Protein AF-A0A4V2XM92-F1 (afdb_monomer_lite)

Secondary structure (DSSP, 8-state):
----S-HHHHTTSS--GGGHHHHHHHHHHHHHHHHHHHHHHHHHHHHTSS-TT--HHHHHHHHHHHHHHHHHHHHTT--HHHHHHHHHHHHHT-S--

Sequence (97 aa):
ARPHGCMGVQGALAVSDSGREVRDVLAAWRNNGCSRVRERFQRALADGDLPSEANPGLLARYVTTLAFGIAVQAASGVGQDELQEMADAALRNWPLP

Radius of gyration: 15.61 Å; chains: 1; bounding box: 38×19×44 Å

Foldseek 3Di:
DPAAFDCLLPVPPDDDPVCVVVNVVSVVVLVVQLVVQLVVVVVCCVVVVDPVPDDSSVQSCVVSVLNSVLRVVRNVPDDPVVSVVSVVVCVVQPPHD

Structure (mmCIF, N/CA/C/O backbone):
data_AF-A0A4V2XM92-F1
#
_entry.id   AF-A0A4V2XM92-F1
#
loop_
_atom_site.group_PDB
_atom_site.id
_atom_site.type_symbol
_atom_site.label_atom_id
_atom_site.label_alt_id
_atom_site.label_comp_id
_atom_site.label_asym_id
_atom_site.label_entity_id
_atom_site.label_seq_id
_atom_site.pdbx_PDB_ins_code
_atom_site.Cartn_x
_atom_site.Cartn_y
_atom_site.Cartn_z
_atom_site.occupancy
_atom_site.B_iso_or_equiv
_atom_site.auth_seq_id
_atom_site.auth_comp_id
_atom_site.auth_asym_id
_atom_site.auth_atom_id
_atom_site.pdbx_PDB_model_num
ATOM 1 N N . ALA A 1 1 ? 22.427 -8.878 -9.546 1.00 62.09 1 ALA A N 1
ATOM 2 C CA . ALA A 1 1 ? 21.813 -7.606 -9.111 1.00 62.09 1 ALA A CA 1
ATOM 3 C C . ALA A 1 1 ? 20.838 -7.888 -7.971 1.00 62.09 1 ALA A C 1
ATOM 5 O O . ALA A 1 1 ? 20.169 -8.913 -8.027 1.00 62.09 1 ALA A O 1
ATOM 6 N N . ARG A 1 2 ? 20.771 -7.030 -6.946 1.00 79.06 2 ARG A N 1
ATOM 7 C CA . ARG A 1 2 ? 19.723 -7.052 -5.910 1.00 79.06 2 ARG A CA 1
ATOM 8 C C . ARG A 1 2 ? 18.876 -5.787 -6.100 1.00 79.06 2 ARG A C 1
ATOM 10 O O . ARG A 1 2 ? 19.257 -4.755 -5.560 1.00 79.06 2 ARG A O 1
ATOM 17 N N . PRO A 1 3 ? 17.846 -5.812 -6.967 1.00 85.69 3 PRO A N 1
ATOM 18 C CA . PRO A 1 3 ? 17.078 -4.609 -7.265 1.00 85.69 3 PRO A CA 1
ATOM 19 C C . PRO A 1 3 ? 16.292 -4.163 -6.028 1.00 85.69 3 PRO A C 1
ATOM 21 O O . PRO A 1 3 ? 15.638 -4.982 -5.383 1.00 85.69 3 PRO A O 1
ATOM 24 N N . HIS A 1 4 ? 16.368 -2.873 -5.710 1.00 91.75 4 HIS A N 1
ATOM 25 C CA . HIS A 1 4 ? 15.526 -2.249 -4.694 1.00 91.75 4 HIS A CA 1
ATOM 26 C C . HIS A 1 4 ? 14.139 -1.931 -5.269 1.00 91.75 4 HIS A C 1
ATOM 28 O O . HIS A 1 4 ? 13.993 -1.714 -6.472 1.00 91.75 4 HIS A O 1
ATOM 34 N N . GLY A 1 5 ? 13.125 -1.899 -4.402 1.00 92.56 5 GLY A N 1
ATOM 35 C CA . GLY A 1 5 ? 11.735 -1.634 -4.773 1.00 92.56 5 GLY A CA 1
ATOM 36 C C . GLY A 1 5 ? 10.888 -2.893 -4.961 1.00 92.56 5 GLY A C 1
ATOM 37 O O . GLY A 1 5 ? 11.166 -3.947 -4.390 1.00 92.56 5 GLY A O 1
ATOM 38 N N . CYS A 1 6 ? 9.803 -2.776 -5.727 1.00 95.69 6 CYS A N 1
ATOM 39 C CA . CYS A 1 6 ? 8.831 -3.852 -5.921 1.00 95.69 6 CYS A CA 1
ATOM 40 C C . CYS A 1 6 ? 8.403 -3.935 -7.385 1.00 95.69 6 CYS A C 1
ATOM 42 O O . CYS A 1 6 ? 7.788 -3.009 -7.917 1.00 95.69 6 CYS A O 1
ATOM 44 N N . MET A 1 7 ? 8.643 -5.089 -8.014 1.00 95.00 7 MET A N 1
ATOM 45 C CA . MET A 1 7 ? 8.266 -5.339 -9.408 1.00 95.00 7 MET A CA 1
ATOM 46 C C . MET A 1 7 ? 6.763 -5.125 -9.660 1.00 95.00 7 MET A C 1
ATOM 48 O O . MET A 1 7 ? 6.401 -4.499 -10.651 1.00 95.00 7 MET A O 1
ATOM 52 N N . GLY A 1 8 ? 5.891 -5.536 -8.733 1.00 94.56 8 GLY A N 1
ATOM 53 C CA . GLY A 1 8 ? 4.443 -5.324 -8.856 1.00 94.56 8 GLY A CA 1
ATOM 54 C C . GLY A 1 8 ? 4.008 -3.854 -8.762 1.00 94.56 8 GLY A C 1
ATOM 55 O O . GLY A 1 8 ? 2.978 -3.462 -9.320 1.00 94.56 8 GLY A O 1
ATOM 56 N N . VAL A 1 9 ? 4.807 -3.016 -8.095 1.00 94.06 9 VAL A N 1
ATOM 57 C CA . VAL A 1 9 ? 4.566 -1.571 -8.001 1.00 94.06 9 VAL A CA 1
ATOM 58 C C . VAL A 1 9 ? 5.128 -0.849 -9.220 1.00 94.06 9 VAL A C 1
ATOM 60 O O . VAL A 1 9 ? 4.443 0.003 -9.768 1.00 94.06 9 VAL A O 1
ATOM 63 N N . GLN A 1 10 ? 6.335 -1.202 -9.666 1.00 92.44 10 GLN A N 1
ATOM 64 C CA . GLN A 1 10 ? 7.123 -0.380 -10.593 1.00 92.44 10 GLN A CA 1
ATOM 65 C C . GLN A 1 10 ? 7.148 -0.888 -12.034 1.00 92.44 10 GLN A C 1
ATOM 67 O O . GLN A 1 10 ? 7.296 -0.087 -12.952 1.00 92.44 10 GLN A O 1
ATOM 72 N N . GLY A 1 11 ? 6.990 -2.196 -12.253 1.00 91.25 11 GLY A N 1
ATOM 73 C CA . GLY A 1 11 ? 7.352 -2.854 -13.513 1.00 91.25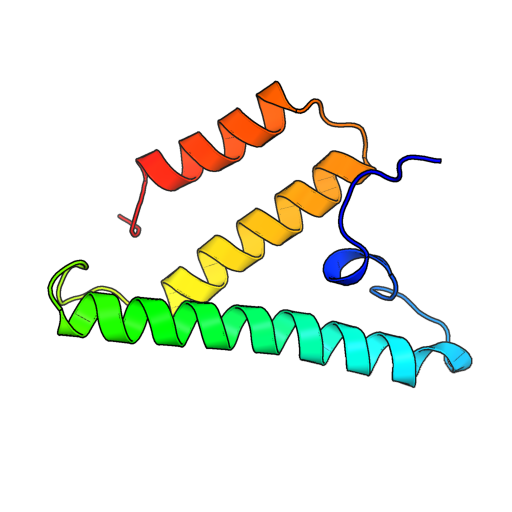 11 GLY A CA 1
ATOM 74 C C . GLY A 1 11 ? 6.580 -2.402 -14.757 1.00 91.25 11 GLY A C 1
ATOM 75 O O . GLY A 1 11 ? 7.052 -2.630 -15.864 1.00 91.25 11 GLY A O 1
ATOM 76 N N . ALA A 1 12 ? 5.415 -1.766 -14.599 1.00 93.44 12 ALA A N 1
ATOM 77 C CA . ALA A 1 12 ? 4.603 -1.277 -15.716 1.00 93.44 12 ALA A CA 1
ATOM 78 C C . ALA A 1 12 ? 3.655 -0.143 -15.289 1.00 93.44 12 ALA A C 1
ATOM 80 O O . ALA A 1 12 ? 2.448 -0.219 -15.509 1.00 93.44 12 ALA A O 1
ATOM 81 N N . LEU A 1 13 ? 4.174 0.895 -14.621 1.00 90.75 13 LEU A N 1
ATOM 82 C CA . LEU A 1 13 ? 3.378 2.099 -14.314 1.00 90.75 13 LEU A CA 1
ATOM 83 C C . LEU A 1 13 ? 3.123 2.948 -15.564 1.00 90.75 13 LEU A C 1
ATOM 85 O O . LEU A 1 13 ? 1.999 3.391 -15.789 1.00 90.75 13 LEU A O 1
ATOM 89 N N . ALA A 1 14 ? 4.156 3.129 -16.385 1.00 93.56 14 ALA A N 1
ATOM 90 C CA . ALA A 1 14 ? 4.093 3.802 -17.673 1.00 93.56 14 ALA A CA 1
ATOM 91 C C . ALA A 1 14 ? 4.637 2.853 -18.743 1.00 93.56 14 ALA A C 1
ATOM 93 O O . ALA A 1 14 ? 5.731 2.310 -18.603 1.00 93.56 14 ALA A O 1
ATOM 94 N N . VAL A 1 15 ? 3.850 2.626 -19.791 1.00 94.44 15 VAL A N 1
ATOM 95 C CA . VAL A 1 15 ? 4.173 1.705 -20.885 1.00 94.44 15 VAL A CA 1
ATOM 96 C C . VAL A 1 15 ? 3.743 2.313 -22.212 1.00 94.44 15 VAL A C 1
ATOM 98 O O . VAL A 1 15 ? 2.792 3.094 -22.260 1.00 94.44 15 VAL A O 1
ATOM 101 N N . SER A 1 16 ? 4.418 1.922 -23.289 1.00 95.75 16 SER A N 1
ATOM 102 C CA . SER A 1 16 ? 3.925 2.127 -24.649 1.00 95.75 16 SER A CA 1
ATOM 103 C C . SER A 1 16 ? 2.716 1.226 -24.934 1.00 95.75 16 SER A C 1
ATOM 105 O O . SER A 1 16 ? 2.354 0.347 -24.147 1.00 95.75 16 SER A O 1
ATOM 107 N N . ASP A 1 17 ? 2.122 1.399 -26.110 1.00 94.75 17 ASP A N 1
ATOM 108 C CA . ASP A 1 17 ? 0.988 0.603 -26.581 1.00 94.75 17 ASP A CA 1
ATOM 109 C C . ASP A 1 17 ? 1.222 -0.912 -26.545 1.00 94.75 17 ASP A C 1
ATOM 111 O O . ASP A 1 17 ? 0.310 -1.671 -26.214 1.00 94.75 17 ASP A O 1
ATOM 115 N N . SER A 1 18 ? 2.450 -1.356 -26.815 1.00 95.81 18 SER A N 1
ATOM 116 C CA . SER A 1 18 ? 2.834 -2.769 -26.763 1.00 95.81 18 SER A CA 1
ATOM 117 C C . SER A 1 18 ? 2.888 -3.341 -25.341 1.00 95.81 18 SER A C 1
ATOM 119 O O . SER A 1 18 ? 2.916 -4.554 -25.182 1.00 95.81 18 SER A O 1
ATOM 121 N N . GLY A 1 19 ? 2.917 -2.500 -24.302 1.00 96.31 19 GLY A N 1
ATOM 122 C CA . GLY A 1 19 ? 3.001 -2.926 -22.901 1.00 96.31 19 GLY A CA 1
ATOM 123 C C . GLY A 1 19 ? 1.681 -2.863 -22.130 1.00 96.31 19 GLY A C 1
ATOM 124 O O . GLY A 1 19 ? 1.679 -3.105 -20.922 1.00 96.31 19 GLY A O 1
ATOM 125 N N . ARG A 1 20 ? 0.560 -2.523 -22.787 1.00 96.50 20 ARG A N 1
ATOM 126 C CA . ARG A 1 20 ? -0.740 -2.318 -22.117 1.00 96.50 20 ARG A CA 1
ATOM 127 C C . ARG A 1 20 ? -1.196 -3.532 -21.311 1.00 96.50 20 ARG A C 1
ATOM 129 O O . ARG A 1 20 ? -1.601 -3.359 -20.169 1.00 96.50 20 ARG A O 1
ATOM 136 N N . GLU A 1 21 ? -1.046 -4.738 -21.852 1.00 97.25 21 GLU A N 1
ATOM 137 C CA . GLU A 1 21 ? -1.422 -5.974 -21.153 1.00 97.25 21 GLU A CA 1
ATOM 138 C C . GLU A 1 21 ? -0.642 -6.151 -19.842 1.00 97.25 21 GLU A C 1
ATOM 140 O O . GLU A 1 21 ? -1.223 -6.456 -18.803 1.00 97.25 21 GLU A O 1
ATOM 145 N N . VAL A 1 22 ? 0.666 -5.875 -19.852 1.00 97.12 22 VAL A N 1
ATOM 146 C CA . VAL A 1 22 ? 1.510 -5.963 -18.649 1.00 97.12 22 VAL A CA 1
ATOM 147 C C . VAL A 1 22 ? 1.092 -4.919 -17.612 1.00 97.12 22 VAL A C 1
ATOM 149 O O . VAL A 1 22 ? 0.980 -5.234 -16.424 1.00 97.12 22 VAL A O 1
ATOM 152 N N . ARG A 1 23 ? 0.817 -3.681 -18.044 1.00 97.06 23 ARG A N 1
ATOM 153 C CA . ARG A 1 23 ? 0.291 -2.630 -17.158 1.00 97.06 23 ARG A CA 1
ATOM 154 C C . ARG A 1 23 ? -1.019 -3.064 -16.512 1.00 97.06 23 ARG A C 1
ATOM 156 O O . ARG A 1 23 ? -1.169 -2.883 -15.304 1.00 97.06 23 ARG A O 1
ATOM 163 N N . ASP A 1 24 ? -1.937 -3.636 -17.282 1.00 97.44 24 ASP A N 1
ATOM 164 C CA . ASP A 1 24 ? -3.258 -4.031 -16.796 1.00 97.44 24 ASP A CA 1
ATOM 165 C C . ASP A 1 24 ? -3.155 -5.205 -15.804 1.00 97.44 24 ASP A C 1
ATOM 167 O O . ASP A 1 24 ? -3.780 -5.166 -14.742 1.00 97.44 24 ASP A O 1
ATOM 171 N N . VAL A 1 25 ? -2.272 -6.180 -16.059 1.00 98.06 25 VAL A N 1
ATOM 172 C CA . VAL A 1 25 ? -1.950 -7.264 -15.110 1.00 98.06 25 VAL A CA 1
ATOM 173 C C . VAL A 1 25 ? -1.393 -6.712 -13.796 1.00 98.06 25 VAL A C 1
ATOM 175 O O . VAL A 1 25 ? -1.873 -7.075 -12.719 1.00 98.06 25 VAL A O 1
ATOM 178 N N . LEU A 1 26 ? -0.410 -5.808 -13.844 1.00 97.88 26 LEU A N 1
ATOM 179 C CA . LEU A 1 26 ? 0.170 -5.245 -12.620 1.00 97.88 26 LEU A CA 1
ATOM 180 C C . LEU A 1 26 ? -0.797 -4.290 -11.902 1.00 97.88 26 LEU A C 1
ATOM 182 O O . LEU A 1 26 ? -0.785 -4.210 -10.673 1.00 97.88 26 LEU A O 1
ATOM 186 N N . ALA A 1 27 ? -1.677 -3.598 -12.630 1.00 97.69 27 ALA A N 1
ATOM 187 C CA . ALA A 1 27 ? -2.758 -2.813 -12.039 1.00 97.69 27 ALA A CA 1
ATOM 188 C C . ALA A 1 27 ? -3.763 -3.709 -11.302 1.00 97.69 27 ALA A C 1
ATOM 190 O O . ALA A 1 27 ? -4.114 -3.419 -10.155 1.00 97.69 27 ALA A O 1
ATOM 191 N N . ALA A 1 28 ? -4.169 -4.825 -11.911 1.00 97.81 28 ALA A N 1
ATOM 192 C CA . ALA A 1 28 ? -5.020 -5.821 -11.272 1.00 97.81 28 ALA A CA 1
ATOM 193 C C . ALA A 1 28 ? -4.351 -6.416 -10.025 1.00 97.81 28 ALA A C 1
ATOM 195 O O . ALA A 1 28 ? -5.000 -6.534 -8.987 1.00 97.81 28 ALA A O 1
ATOM 196 N N . TRP A 1 29 ? -3.047 -6.703 -10.080 1.00 97.50 29 TRP A N 1
ATOM 197 C CA . TRP A 1 29 ? -2.279 -7.188 -8.931 1.00 97.50 29 TRP A CA 1
ATOM 198 C C . TRP A 1 29 ? -2.287 -6.191 -7.761 1.00 97.50 29 TRP A C 1
ATOM 200 O O . TRP A 1 29 ? -2.630 -6.566 -6.637 1.00 97.50 29 TRP A O 1
ATOM 210 N N . ARG A 1 30 ? -2.001 -4.904 -8.018 1.00 97.62 30 ARG A N 1
ATOM 211 C CA . ARG A 1 30 ? -2.047 -3.846 -6.987 1.00 97.62 30 ARG A CA 1
ATOM 212 C C . ARG A 1 30 ? -3.444 -3.708 -6.375 1.00 97.62 30 ARG A C 1
ATOM 214 O O . ARG A 1 30 ? -3.581 -3.596 -5.156 1.00 97.62 30 ARG A O 1
ATOM 221 N N . ASN A 1 31 ? -4.482 -3.751 -7.210 1.00 97.69 31 ASN A N 1
ATOM 222 C CA . ASN A 1 31 ? -5.870 -3.659 -6.761 1.00 97.69 31 ASN A CA 1
ATOM 223 C C . ASN A 1 31 ? -6.298 -4.885 -5.946 1.00 97.69 31 ASN A C 1
ATOM 225 O O . ASN A 1 31 ? -6.921 -4.724 -4.899 1.00 97.69 31 ASN A O 1
ATOM 229 N N . ASN A 1 32 ? -5.917 -6.095 -6.365 1.00 97.94 32 ASN A N 1
ATOM 230 C CA . ASN A 1 32 ? -6.189 -7.321 -5.619 1.00 97.94 32 ASN A CA 1
ATOM 231 C C . ASN A 1 32 ? -5.510 -7.307 -4.243 1.00 97.94 32 ASN A C 1
ATOM 233 O O . ASN A 1 32 ? -6.148 -7.647 -3.248 1.00 97.94 32 ASN A O 1
ATOM 237 N N . GLY A 1 33 ? -4.259 -6.839 -4.167 1.00 97.25 33 GLY A N 1
ATOM 238 C CA . GLY A 1 33 ? -3.565 -6.637 -2.895 1.00 97.25 33 GLY A CA 1
ATOM 239 C C . GLY A 1 33 ? -4.354 -5.733 -1.942 1.00 97.25 33 GLY A C 1
ATOM 240 O O . GLY A 1 33 ? -4.596 -6.108 -0.796 1.00 97.25 33 GLY A O 1
ATOM 241 N N . CYS A 1 34 ? -4.843 -4.588 -2.430 1.00 98.31 34 CYS A N 1
ATOM 242 C CA . CYS A 1 34 ? -5.690 -3.684 -1.645 1.00 98.31 34 CYS A CA 1
ATOM 243 C C . CYS A 1 34 ? -7.007 -4.336 -1.195 1.00 98.31 34 CYS A C 1
ATOM 245 O O . CYS A 1 34 ? -7.413 -4.148 -0.048 1.00 98.31 34 CYS A O 1
ATOM 247 N N . SER A 1 35 ? -7.662 -5.122 -2.054 1.00 98.56 35 SER A N 1
ATOM 248 C CA . SER A 1 35 ? -8.892 -5.839 -1.691 1.00 98.56 35 SER A CA 1
ATOM 249 C C . SER A 1 35 ? -8.658 -6.856 -0.572 1.00 98.56 35 SER A C 1
ATOM 251 O O . SER A 1 35 ? -9.420 -6.890 0.389 1.00 98.56 35 SER A O 1
ATOM 253 N N . ARG A 1 36 ? -7.558 -7.615 -0.622 1.00 98.56 36 ARG A N 1
ATOM 254 C CA . ARG A 1 36 ? -7.213 -8.588 0.430 1.00 98.56 36 ARG A CA 1
ATOM 255 C C . ARG A 1 36 ? -6.932 -7.921 1.778 1.00 98.56 36 ARG A C 1
ATOM 257 O O . ARG A 1 36 ? -7.310 -8.448 2.824 1.00 98.56 36 ARG A O 1
ATOM 264 N N . VAL A 1 37 ? -6.289 -6.752 1.767 1.00 98.44 37 VAL A N 1
ATOM 265 C CA . VAL A 1 37 ? -6.078 -5.948 2.983 1.00 98.44 37 VAL A CA 1
ATOM 266 C C . VAL A 1 37 ? -7.414 -5.434 3.527 1.00 98.44 37 VAL A C 1
ATOM 268 O O . VAL A 1 37 ? -7.665 -5.536 4.726 1.00 98.44 37 VAL A O 1
ATOM 271 N N . ARG A 1 38 ? -8.315 -4.965 2.655 1.00 98.69 38 ARG A N 1
ATOM 272 C CA . ARG A 1 38 ? -9.675 -4.566 3.049 1.00 98.69 38 ARG A CA 1
ATOM 273 C C . ARG A 1 38 ? -10.426 -5.713 3.720 1.00 98.69 38 ARG A C 1
ATOM 275 O O . ARG A 1 38 ? -11.005 -5.498 4.777 1.00 98.69 38 ARG A O 1
ATOM 282 N N . GLU A 1 39 ? -10.391 -6.915 3.151 1.00 98.75 39 GLU A N 1
ATOM 283 C CA . GLU A 1 39 ? -11.024 -8.102 3.744 1.00 98.75 39 GLU A CA 1
ATOM 284 C C . GLU A 1 39 ? -10.458 -8.415 5.136 1.00 98.75 39 GLU A C 1
ATOM 286 O O . GLU A 1 39 ? -11.205 -8.743 6.057 1.00 98.75 39 GLU A O 1
ATOM 291 N N . ARG A 1 40 ? -9.140 -8.269 5.330 1.00 98.56 40 ARG A N 1
ATOM 292 C CA . ARG A 1 40 ? -8.514 -8.426 6.652 1.00 98.56 40 ARG A CA 1
ATOM 293 C C . ARG A 1 40 ? -9.018 -7.390 7.656 1.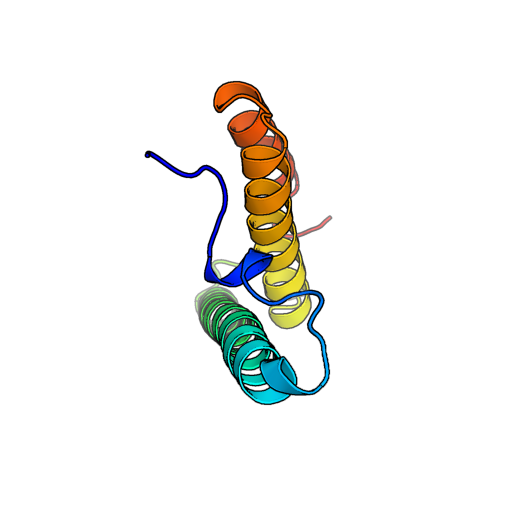00 98.56 40 ARG A C 1
ATOM 295 O O . ARG A 1 40 ? -9.229 -7.760 8.811 1.00 98.56 40 ARG A O 1
ATOM 302 N N . PHE A 1 41 ? -9.207 -6.138 7.244 1.00 98.31 41 PHE A N 1
ATOM 303 C CA . PHE A 1 41 ? -9.731 -5.081 8.115 1.00 98.31 41 PHE A CA 1
ATOM 304 C C . PHE A 1 41 ? -11.235 -5.195 8.360 1.00 98.31 41 PHE A C 1
ATOM 306 O O . PHE A 1 41 ? -11.689 -4.856 9.444 1.00 98.31 41 PHE A O 1
ATOM 313 N N . GLN A 1 42 ? -12.008 -5.740 7.420 1.00 98.56 42 GLN A N 1
ATOM 314 C CA . GLN A 1 42 ? -13.412 -6.088 7.663 1.00 98.56 42 GLN A CA 1
ATOM 315 C C . GLN A 1 42 ? -13.538 -7.162 8.747 1.00 98.56 42 GLN A C 1
ATOM 317 O O . GLN A 1 42 ? -14.380 -7.027 9.628 1.00 98.56 42 GLN A O 1
ATOM 322 N N . ARG A 1 43 ? 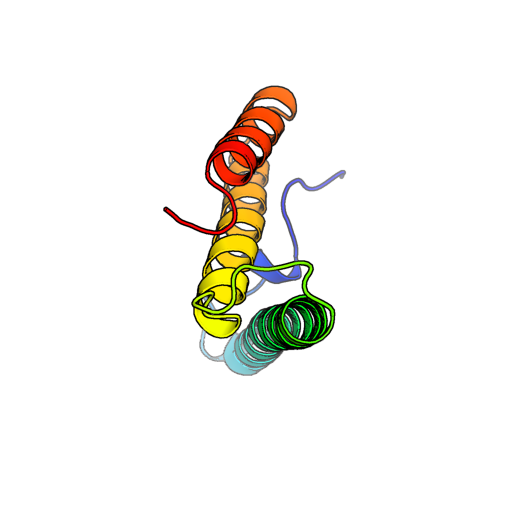-12.671 -8.186 8.719 1.00 98.56 43 ARG A N 1
ATOM 323 C CA . ARG A 1 43 ? -12.585 -9.172 9.808 1.00 98.56 43 ARG A CA 1
ATOM 324 C C . ARG A 1 43 ? -12.164 -8.521 11.124 1.00 98.56 43 ARG A C 1
ATOM 326 O O . ARG A 1 43 ? -12.858 -8.683 12.108 1.00 98.56 43 ARG A O 1
ATOM 333 N N . ALA A 1 44 ? -11.116 -7.692 11.104 1.00 97.94 44 ALA A N 1
ATOM 334 C CA . ALA A 1 44 ? -10.647 -6.965 12.290 1.00 97.94 44 ALA A CA 1
ATOM 335 C C . ALA A 1 44 ? -11.764 -6.142 12.958 1.00 97.94 44 ALA A C 1
ATOM 337 O O . ALA A 1 44 ? -11.895 -6.136 14.174 1.00 97.94 44 ALA A O 1
ATOM 338 N N . LEU A 1 45 ? -12.590 -5.466 12.154 1.00 97.56 45 LEU A N 1
ATOM 339 C CA . LEU A 1 45 ? -13.734 -4.704 12.645 1.00 97.56 45 LEU A CA 1
ATOM 340 C C . LEU A 1 45 ? -14.805 -5.608 13.270 1.00 97.56 45 LEU A C 1
ATOM 342 O O . LEU A 1 45 ? -15.340 -5.276 14.321 1.00 97.56 45 LEU A O 1
ATOM 346 N N . ALA A 1 46 ? -15.106 -6.748 12.642 1.00 97.81 46 ALA A N 1
ATOM 347 C CA . ALA A 1 46 ? -16.059 -7.722 13.177 1.00 97.81 46 ALA A CA 1
ATOM 348 C C . ALA A 1 46 ? -15.561 -8.390 14.473 1.00 97.81 46 ALA A C 1
ATOM 350 O O . ALA A 1 46 ? -16.363 -8.664 15.361 1.00 97.81 46 ALA A O 1
ATOM 351 N N . ASP A 1 47 ? -14.250 -8.606 14.581 1.00 98.06 47 ASP A N 1
ATOM 352 C CA . ASP A 1 47 ? -13.593 -9.233 15.731 1.00 98.06 47 ASP A CA 1
ATOM 353 C C . ASP A 1 47 ? -13.373 -8.243 16.898 1.00 98.06 47 ASP A C 1
ATOM 355 O O . ASP A 1 47 ? -13.041 -8.658 18.006 1.00 98.06 47 ASP A O 1
ATOM 359 N N . GLY A 1 48 ? -13.582 -6.938 16.675 1.00 96.75 48 GLY A N 1
ATOM 360 C CA . GLY A 1 48 ? -13.383 -5.883 17.677 1.00 96.75 48 GLY A CA 1
ATOM 361 C C . GLY A 1 48 ? -11.943 -5.363 17.791 1.00 96.75 48 GLY A C 1
ATOM 362 O O . GLY A 1 48 ? -11.650 -4.584 18.695 1.00 96.75 48 GLY A O 1
ATOM 363 N N . ASP A 1 49 ? -11.054 -5.743 16.869 1.00 96.38 49 ASP A N 1
ATOM 364 C CA . ASP A 1 49 ? -9.666 -5.255 16.793 1.00 96.38 49 ASP A CA 1
ATOM 365 C C . ASP A 1 49 ? -9.574 -3.795 16.299 1.00 96.38 49 ASP A C 1
ATOM 367 O O . ASP A 1 49 ? -8.535 -3.147 16.442 1.00 96.38 49 ASP A O 1
ATOM 371 N N . LEU A 1 50 ? -10.627 -3.290 15.644 1.00 96.56 50 LEU A N 1
ATOM 372 C CA . LEU A 1 50 ? -10.722 -1.918 15.139 1.00 96.56 50 LEU A CA 1
ATOM 373 C C . LEU A 1 50 ? -11.895 -1.166 15.787 1.00 96.56 50 LEU A C 1
ATOM 375 O O . LEU A 1 50 ? -12.914 -1.791 16.087 1.00 96.56 50 LEU A O 1
ATOM 379 N N . PRO A 1 51 ? -11.796 0.172 15.936 1.00 95.19 51 PRO A N 1
ATOM 380 C CA . PRO A 1 51 ? -12.917 1.005 16.363 1.00 95.19 51 PRO A CA 1
ATOM 381 C C . PRO A 1 51 ? -14.143 0.803 15.471 1.00 95.19 51 PRO A C 1
ATOM 383 O O . PRO A 1 51 ? -14.009 0.631 14.260 1.00 95.19 51 PRO A O 1
ATOM 386 N N . SER A 1 52 ? -15.339 0.868 16.054 1.00 94.62 52 SER A N 1
ATOM 387 C CA . SER A 1 52 ? -16.612 0.602 15.365 1.00 94.62 52 SER A CA 1
ATOM 388 C C . SER A 1 52 ? -16.882 1.508 14.155 1.00 94.62 52 SER A C 1
ATOM 390 O O . SER A 1 52 ? -17.571 1.127 13.212 1.00 94.62 52 SER A O 1
ATOM 392 N N . GLU A 1 53 ? -16.313 2.705 14.186 1.00 94.69 53 GLU A N 1
ATOM 393 C CA . GLU A 1 53 ? -16.392 3.773 13.199 1.00 94.69 53 GLU A CA 1
ATOM 394 C C . GLU A 1 53 ? -15.302 3.677 12.122 1.00 94.69 53 GLU A C 1
ATOM 396 O O . GLU A 1 53 ? -15.305 4.450 11.160 1.00 94.69 53 GLU A O 1
ATOM 401 N N . ALA A 1 54 ? -14.364 2.733 12.257 1.00 95.81 54 ALA A N 1
ATOM 402 C CA . ALA A 1 54 ? -13.300 2.544 11.288 1.00 95.81 54 ALA A CA 1
ATOM 403 C C . ALA A 1 54 ? -13.877 2.213 9.906 1.00 95.81 54 ALA A C 1
ATOM 405 O O . ALA A 1 54 ? -14.820 1.436 9.760 1.00 95.81 54 ALA A O 1
ATOM 406 N N . ASN A 1 55 ? -13.254 2.758 8.860 1.00 97.12 55 ASN A N 1
ATOM 407 C CA . ASN A 1 55 ? -13.580 2.440 7.474 1.00 97.12 55 ASN A CA 1
ATOM 408 C C . ASN A 1 55 ? -12.524 1.477 6.894 1.00 97.12 55 ASN A C 1
ATOM 410 O O . ASN A 1 55 ? -11.455 1.932 6.474 1.00 97.12 55 ASN A O 1
ATOM 414 N N . PRO A 1 56 ? -12.803 0.158 6.787 1.00 97.62 56 PRO A N 1
ATOM 415 C CA . PRO A 1 56 ? -11.833 -0.823 6.292 1.00 97.62 56 PRO A CA 1
ATOM 416 C C . PRO A 1 56 ? -11.312 -0.526 4.884 1.00 97.62 56 PRO A C 1
ATOM 418 O O . PRO A 1 56 ? -10.173 -0.855 4.557 1.00 97.62 56 PRO A O 1
ATOM 421 N N . GLY A 1 57 ? -12.140 0.088 4.032 1.00 97.88 57 GLY A N 1
ATOM 422 C CA . GLY A 1 57 ? -11.752 0.459 2.673 1.00 97.88 57 GLY A CA 1
ATOM 423 C C . GLY A 1 57 ? -10.726 1.590 2.657 1.00 97.88 57 GLY A C 1
ATOM 424 O O . GLY A 1 57 ? -9.733 1.504 1.933 1.00 97.88 57 GLY A O 1
ATOM 425 N N . LEU A 1 58 ? -10.942 2.617 3.483 1.00 97.25 58 LEU A N 1
ATOM 426 C CA . LEU A 1 58 ? -10.006 3.730 3.641 1.00 97.25 58 LEU A CA 1
ATOM 427 C C . LEU A 1 58 ? -8.681 3.251 4.241 1.00 97.25 58 LEU A C 1
ATOM 429 O O . LEU A 1 58 ? -7.626 3.529 3.674 1.00 97.25 58 LEU A O 1
ATOM 433 N N . LEU A 1 59 ? -8.737 2.464 5.318 1.00 97.50 59 LEU A N 1
ATOM 434 C CA . LEU A 1 59 ? -7.547 1.905 5.965 1.00 97.50 59 LEU A CA 1
ATOM 435 C C . LEU A 1 59 ? -6.728 1.036 5.006 1.00 97.50 59 LEU A C 1
ATOM 437 O O . LEU A 1 59 ? -5.506 1.157 4.933 1.00 97.50 59 LEU A O 1
ATOM 441 N N . ALA A 1 60 ? -7.392 0.197 4.206 1.00 98.06 60 ALA A N 1
ATOM 442 C CA . ALA A 1 60 ? -6.713 -0.623 3.209 1.00 98.06 60 ALA A CA 1
ATOM 443 C C . ALA A 1 60 ? -6.017 0.224 2.142 1.00 98.06 60 ALA A C 1
ATOM 445 O O . ALA A 1 60 ? -4.872 -0.060 1.779 1.00 98.06 60 ALA A O 1
ATOM 446 N N . ARG A 1 61 ? -6.677 1.282 1.657 1.00 97.56 61 ARG A N 1
ATOM 447 C CA . ARG A 1 61 ? -6.074 2.199 0.687 1.00 97.56 61 ARG A CA 1
ATOM 448 C C . ARG A 1 61 ? -4.895 2.954 1.295 1.00 97.56 61 ARG A C 1
ATOM 450 O O . ARG A 1 61 ? -3.880 3.084 0.619 1.00 97.56 61 ARG A O 1
ATOM 457 N N . TYR A 1 62 ? -5.005 3.400 2.545 1.00 96.62 62 TYR A N 1
ATOM 458 C CA . TYR A 1 62 ? -3.939 4.096 3.263 1.00 96.62 62 TYR A CA 1
ATOM 459 C C . TYR A 1 62 ? -2.681 3.224 3.380 1.00 96.62 62 TYR A C 1
ATOM 461 O O . TYR A 1 62 ? -1.625 3.593 2.866 1.00 96.62 62 TYR A O 1
ATOM 469 N N . VAL A 1 63 ? -2.812 2.017 3.940 1.00 96.75 63 VAL A N 1
ATOM 470 C CA . VAL A 1 63 ? -1.674 1.106 4.159 1.00 96.75 63 VAL A CA 1
ATOM 471 C C . VAL A 1 63 ? -1.051 0.650 2.845 1.00 96.75 63 VAL A C 1
ATOM 473 O O . VAL A 1 63 ? 0.171 0.625 2.717 1.00 96.75 63 VAL A O 1
ATOM 476 N N . THR A 1 64 ? -1.862 0.310 1.838 1.00 97.50 64 THR A N 1
ATOM 477 C CA . THR A 1 64 ? -1.311 -0.102 0.535 1.00 97.50 64 THR A CA 1
ATOM 478 C C . THR A 1 64 ? -0.624 1.041 -0.199 1.00 97.50 64 THR A C 1
ATOM 480 O O . THR A 1 64 ? 0.419 0.819 -0.808 1.00 97.50 64 THR A O 1
ATOM 483 N N . THR A 1 65 ? -1.144 2.267 -0.098 1.00 96.75 65 THR A N 1
ATOM 484 C CA . THR A 1 65 ? -0.478 3.457 -0.648 1.00 96.75 65 THR A CA 1
ATOM 485 C C . THR A 1 65 ? 0.871 3.687 0.019 1.00 96.75 65 THR A C 1
ATOM 487 O O . THR A 1 65 ? 1.862 3.870 -0.684 1.00 96.75 65 THR A O 1
ATOM 490 N N . LEU A 1 66 ? 0.934 3.612 1.352 1.00 96.81 66 LEU A N 1
ATOM 491 C CA . LEU A 1 66 ? 2.188 3.728 2.092 1.00 96.81 66 LEU A CA 1
ATOM 492 C C . LEU A 1 66 ? 3.192 2.648 1.666 1.00 96.81 66 LEU A C 1
ATOM 494 O O . LEU A 1 66 ? 4.328 2.967 1.327 1.00 96.81 66 LEU A O 1
ATOM 498 N N . ALA A 1 67 ? 2.765 1.384 1.616 1.00 96.94 67 ALA A N 1
ATOM 499 C CA . ALA A 1 67 ? 3.624 0.270 1.222 1.00 96.94 67 ALA A CA 1
ATOM 500 C C . ALA A 1 67 ? 4.165 0.425 -0.211 1.00 96.94 67 ALA A C 1
ATOM 502 O O . ALA A 1 67 ? 5.340 0.162 -0.473 1.00 96.94 67 ALA A O 1
ATOM 503 N N . PHE A 1 68 ? 3.334 0.888 -1.150 1.00 97.38 68 PHE A N 1
ATOM 504 C CA . PHE A 1 68 ? 3.776 1.176 -2.516 1.00 97.38 68 PHE A CA 1
ATOM 505 C C . PHE A 1 68 ? 4.721 2.382 -2.567 1.00 97.38 68 PHE A C 1
ATOM 507 O O . PHE A 1 68 ? 5.706 2.341 -3.300 1.00 97.38 68 PHE A O 1
ATOM 514 N N . GLY A 1 69 ? 4.470 3.416 -1.761 1.00 97.31 69 GLY A N 1
ATOM 515 C CA . GLY A 1 69 ? 5.362 4.563 -1.600 1.00 97.31 69 GLY A CA 1
ATOM 516 C C . GLY A 1 69 ? 6.745 4.159 -1.087 1.00 97.31 69 GLY A C 1
ATOM 517 O O . GLY A 1 69 ? 7.744 4.558 -1.676 1.00 97.31 69 GLY A O 1
ATOM 518 N N . ILE A 1 70 ? 6.814 3.291 -0.073 1.00 98.00 70 ILE A N 1
ATOM 519 C CA . ILE A 1 70 ? 8.072 2.726 0.443 1.00 98.00 70 ILE A CA 1
ATOM 520 C C . ILE A 1 70 ? 8.838 1.997 -0.667 1.00 98.00 70 ILE A C 1
ATOM 522 O O . ILE A 1 70 ? 10.040 2.200 -0.824 1.00 98.00 70 ILE A O 1
ATOM 526 N N . ALA A 1 71 ? 8.155 1.197 -1.493 1.00 96.94 71 ALA A N 1
ATOM 527 C CA . ALA A 1 71 ? 8.797 0.524 -2.623 1.00 96.94 71 ALA A CA 1
ATOM 528 C C . ALA A 1 71 ? 9.359 1.511 -3.665 1.00 96.94 71 ALA A C 1
ATOM 530 O O . ALA A 1 71 ? 10.420 1.261 -4.240 1.00 96.94 71 ALA A O 1
ATOM 531 N N . VAL A 1 72 ? 8.672 2.633 -3.902 1.00 97.00 72 VAL A N 1
ATOM 532 C CA . VAL A 1 72 ? 9.169 3.708 -4.773 1.00 97.00 72 VAL A CA 1
ATOM 533 C C . VAL A 1 72 ? 10.413 4.363 -4.172 1.00 97.00 72 VAL A C 1
ATOM 535 O O . VAL A 1 72 ? 11.424 4.453 -4.862 1.00 97.00 72 VAL A O 1
ATOM 538 N N . GLN A 1 73 ? 10.375 4.747 -2.895 1.00 97.69 73 GLN A N 1
ATOM 539 C CA . GLN A 1 73 ? 11.507 5.374 -2.204 1.00 97.69 73 GLN A CA 1
ATOM 540 C C . GLN A 1 73 ? 12.737 4.454 -2.148 1.00 97.69 73 GLN A C 1
ATOM 542 O O . GLN A 1 73 ? 13.853 4.892 -2.424 1.00 97.69 73 GLN A O 1
ATOM 547 N N . ALA A 1 74 ? 12.534 3.155 -1.906 1.00 97.12 74 ALA A N 1
ATOM 548 C CA . ALA A 1 74 ? 13.607 2.164 -1.932 1.00 97.12 74 ALA A CA 1
ATOM 549 C C . ALA A 1 74 ? 14.326 2.114 -3.290 1.00 97.12 74 ALA A C 1
ATOM 551 O O . ALA A 1 74 ? 15.552 2.068 -3.341 1.00 97.12 74 ALA A O 1
ATOM 552 N N . ALA A 1 75 ? 13.588 2.146 -4.405 1.00 95.44 75 ALA A N 1
ATOM 553 C CA . ALA A 1 75 ? 14.211 2.168 -5.732 1.00 95.44 75 ALA A CA 1
ATOM 554 C C . ALA A 1 75 ? 14.895 3.499 -6.063 1.00 95.44 75 ALA A C 1
ATOM 556 O O . ALA A 1 75 ? 15.814 3.514 -6.878 1.00 95.44 75 ALA A O 1
ATOM 557 N N . SER A 1 76 ? 14.475 4.591 -5.421 1.00 95.94 76 SER A N 1
ATOM 558 C CA . SER A 1 76 ? 15.153 5.890 -5.481 1.00 95.94 76 SER A CA 1
ATOM 559 C C . SER A 1 76 ? 16.410 5.958 -4.601 1.00 95.94 76 SER A C 1
ATOM 561 O O . SER A 1 76 ? 17.101 6.972 -4.622 1.00 95.94 76 SER A O 1
ATOM 563 N N . GLY A 1 77 ? 16.732 4.896 -3.854 1.00 96.31 77 GLY A N 1
ATOM 564 C CA . GLY A 1 77 ? 17.951 4.798 -3.048 1.00 96.31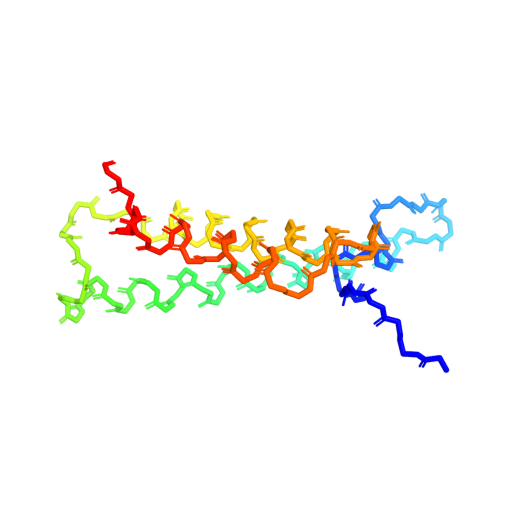 77 GLY A CA 1
ATOM 565 C C . GLY A 1 77 ? 17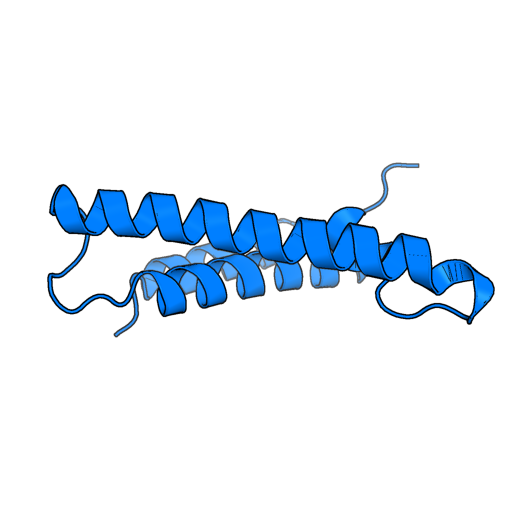.810 5.252 -1.595 1.00 96.31 77 GLY A C 1
ATOM 566 O O . GLY A 1 77 ? 18.828 5.385 -0.919 1.00 96.31 77 GLY A O 1
ATOM 567 N N . VAL A 1 78 ? 16.587 5.471 -1.100 1.00 97.81 78 VAL A N 1
ATOM 568 C CA . VAL A 1 78 ? 16.357 5.772 0.323 1.00 97.81 78 VAL A CA 1
ATOM 569 C C . VAL A 1 78 ? 16.776 4.575 1.183 1.00 97.81 78 VAL A C 1
ATOM 571 O O . VAL A 1 78 ? 16.480 3.421 0.855 1.00 97.81 78 VAL A O 1
ATOM 574 N N . GLY A 1 79 ? 17.500 4.858 2.268 1.00 96.69 79 GLY A N 1
ATOM 575 C CA . GLY A 1 79 ? 18.063 3.851 3.165 1.00 96.69 79 GLY A CA 1
ATOM 576 C C . GLY A 1 79 ? 16.997 3.085 3.951 1.00 96.69 79 GLY A C 1
ATOM 577 O O . GLY A 1 79 ? 15.912 3.593 4.217 1.00 96.69 79 G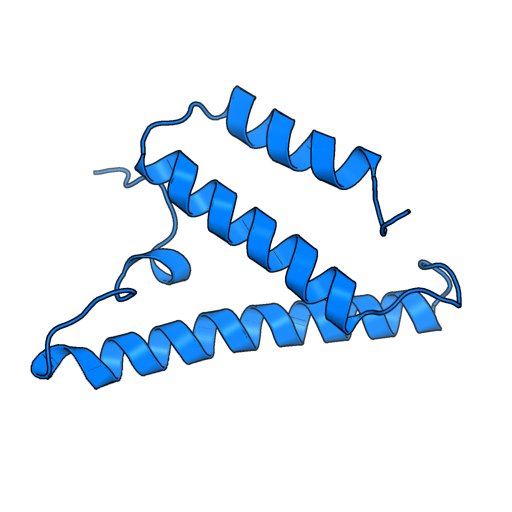LY A O 1
ATOM 578 N N . GLN A 1 80 ? 17.317 1.851 4.349 1.00 96.31 80 GLN A N 1
ATOM 579 C CA . GLN A 1 80 ? 16.385 0.980 5.073 1.00 96.31 80 GLN A CA 1
ATOM 580 C C . GLN A 1 80 ? 15.862 1.612 6.371 1.00 96.31 80 GLN A C 1
ATOM 582 O O . GLN A 1 80 ? 14.669 1.502 6.640 1.00 96.31 80 GLN A O 1
ATOM 587 N N . ASP A 1 81 ? 16.731 2.266 7.142 1.00 98.19 81 ASP A N 1
ATOM 588 C CA . ASP A 1 81 ? 16.366 2.856 8.434 1.00 98.19 81 ASP A CA 1
ATOM 589 C C . ASP A 1 81 ? 15.311 3.958 8.259 1.00 98.19 81 ASP A C 1
ATOM 591 O O . ASP A 1 81 ? 14.279 3.944 8.923 1.00 98.19 81 ASP A O 1
ATOM 595 N N . GLU A 1 82 ? 15.492 4.836 7.271 1.00 98.31 82 GLU A N 1
ATOM 596 C CA . GLU A 1 82 ? 14.533 5.899 6.952 1.00 98.31 82 GLU A CA 1
ATOM 597 C C . GLU A 1 82 ? 13.194 5.333 6.444 1.00 98.31 82 GLU A C 1
ATOM 599 O O . GLU A 1 82 ? 12.119 5.783 6.845 1.00 98.31 82 GLU A O 1
ATOM 604 N N . LEU A 1 83 ? 13.223 4.286 5.611 1.00 98.06 83 LEU A N 1
ATOM 605 C CA . LEU A 1 83 ? 11.999 3.606 5.167 1.00 98.06 83 LEU A CA 1
ATOM 606 C C . LEU A 1 83 ? 11.247 2.938 6.326 1.00 98.06 83 LEU A C 1
ATOM 608 O O . LEU A 1 83 ? 10.013 2.909 6.321 1.00 98.06 83 LEU A O 1
ATOM 612 N N . GLN A 1 84 ? 11.975 2.402 7.309 1.00 98.06 84 GLN A N 1
ATOM 613 C CA . GLN A 1 84 ? 11.387 1.835 8.519 1.00 98.06 84 GLN A CA 1
ATOM 614 C C . GLN A 1 84 ? 10.745 2.933 9.375 1.00 98.06 84 GLN A C 1
ATOM 616 O O . GLN A 1 84 ? 9.604 2.771 9.807 1.00 98.06 84 GLN A O 1
ATOM 621 N N . GLU A 1 85 ? 11.404 4.083 9.533 1.00 97.88 85 GLU A N 1
ATOM 622 C CA . GLU A 1 85 ? 10.838 5.234 10.244 1.00 97.88 85 GLU A CA 1
ATOM 623 C C . GLU A 1 85 ? 9.521 5.720 9.620 1.00 97.88 85 GLU A C 1
ATOM 625 O O . GLU A 1 85 ? 8.591 6.077 10.350 1.00 97.88 85 GLU A O 1
ATOM 630 N N . MET A 1 86 ? 9.395 5.689 8.287 1.00 96.56 86 MET A N 1
ATOM 631 C CA . MET A 1 86 ? 8.139 6.009 7.595 1.00 96.56 86 MET A CA 1
ATOM 632 C C . MET A 1 86 ? 7.011 5.028 7.945 1.00 96.56 86 MET A C 1
ATOM 634 O O . MET A 1 86 ? 5.871 5.449 8.165 1.00 96.56 86 MET A O 1
ATOM 638 N N . ALA A 1 87 ? 7.311 3.727 7.998 1.00 96.81 87 ALA A N 1
ATOM 639 C CA . ALA A 1 87 ? 6.340 2.710 8.397 1.00 96.81 87 ALA A CA 1
ATOM 640 C C . ALA A 1 87 ? 5.909 2.905 9.860 1.00 96.81 87 ALA A C 1
ATOM 642 O O . ALA A 1 87 ? 4.713 2.916 10.161 1.00 96.81 87 ALA A O 1
ATOM 643 N N . ASP A 1 88 ? 6.869 3.150 10.750 1.00 96.88 88 ASP A N 1
ATOM 644 C CA . ASP A 1 88 ? 6.613 3.385 12.170 1.00 96.88 88 ASP A CA 1
ATOM 645 C C . ASP A 1 88 ? 5.789 4.662 12.391 1.00 96.88 88 ASP A C 1
ATOM 647 O O . ASP A 1 88 ? 4.874 4.687 13.214 1.00 96.88 88 ASP A O 1
ATOM 651 N N . ALA A 1 89 ? 6.066 5.728 11.633 1.00 95.12 89 ALA A N 1
ATOM 652 C CA . ALA A 1 89 ? 5.309 6.977 11.689 1.00 95.12 89 ALA A CA 1
ATOM 653 C C . ALA A 1 89 ? 3.837 6.794 11.306 1.00 95.12 89 ALA A C 1
ATOM 655 O O . ALA A 1 89 ? 2.960 7.390 11.938 1.00 95.12 89 ALA A O 1
ATOM 656 N N . ALA A 1 90 ? 3.552 5.956 10.310 1.00 94.19 90 ALA A N 1
ATOM 657 C CA . ALA A 1 90 ? 2.181 5.626 9.948 1.00 94.19 90 ALA A CA 1
ATOM 658 C C . ALA A 1 90 ? 1.480 4.811 11.044 1.00 94.19 90 ALA A C 1
ATOM 660 O O . ALA A 1 90 ? 0.341 5.109 11.395 1.00 94.19 90 ALA A O 1
ATOM 661 N N . LEU A 1 91 ? 2.170 3.828 11.634 1.00 93.94 91 LEU A N 1
ATOM 662 C CA . LEU A 1 91 ? 1.612 2.999 12.707 1.00 93.94 91 LEU A CA 1
ATOM 663 C C . LEU A 1 91 ? 1.347 3.785 13.997 1.00 93.94 91 LEU A C 1
ATOM 665 O O . LEU A 1 91 ? 0.386 3.484 14.698 1.00 93.94 91 LEU A O 1
ATOM 669 N N . ARG A 1 92 ? 2.128 4.834 14.285 1.00 94.69 92 ARG A N 1
ATOM 670 C CA . ARG A 1 92 ? 1.855 5.750 15.408 1.00 94.69 92 ARG A CA 1
ATOM 671 C C . ARG A 1 92 ? 0.519 6.492 15.284 1.00 94.69 92 ARG A C 1
ATOM 673 O O . ARG A 1 92 ? -0.019 6.909 16.302 1.00 94.69 92 ARG A O 1
ATOM 680 N N . ASN A 1 93 ? -0.006 6.650 14.068 1.00 88.19 93 ASN A N 1
ATOM 681 C CA . ASN A 1 93 ? -1.282 7.321 13.790 1.00 88.19 93 ASN A CA 1
ATOM 682 C C . ASN A 1 93 ? -2.403 6.331 13.410 1.00 88.19 93 ASN A C 1
ATOM 684 O O . ASN A 1 93 ? -3.443 6.738 12.896 1.00 88.19 93 ASN A O 1
ATOM 688 N N . TRP A 1 94 ? -2.185 5.029 13.619 1.00 91.44 94 TRP A N 1
ATOM 689 C CA . TRP A 1 94 ? -3.152 3.979 13.299 1.00 91.44 94 TRP A CA 1
ATOM 690 C C . TRP A 1 94 ? -4.343 3.973 14.281 1.00 91.44 94 TRP A C 1
ATOM 692 O O . TRP A 1 94 ? -4.113 4.129 15.482 1.00 91.44 94 TRP A O 1
ATOM 702 N N . PRO A 1 95 ? -5.592 3.696 13.838 1.00 79.69 95 PRO A N 1
ATOM 703 C CA . PRO A 1 95 ? -6.009 3.368 12.469 1.00 79.69 95 PRO A CA 1
ATOM 704 C C . PRO A 1 95 ? -6.030 4.559 11.510 1.00 79.69 95 PRO A C 1
ATOM 706 O O . PRO A 1 95 ? -5.425 4.464 10.452 1.00 79.69 95 PRO A O 1
ATOM 709 N N . LEU A 1 96 ? -6.662 5.658 11.888 1.00 79.69 96 LEU A N 1
ATOM 710 C CA . LEU A 1 96 ? -6.531 7.030 11.393 1.00 79.69 96 LEU A CA 1
ATOM 711 C C . LEU A 1 96 ? -7.193 7.872 12.506 1.00 79.69 96 LEU A C 1
ATOM 713 O O . LEU A 1 96 ? -8.161 7.372 13.090 1.00 79.69 96 LEU A O 1
ATOM 717 N N . PRO A 1 97 ? -6.685 9.065 12.854 1.00 63.47 97 PRO A N 1
ATOM 718 C CA . PRO A 1 97 ? -7.357 9.935 13.820 1.00 63.47 97 PRO A CA 1
ATOM 719 C C . PRO A 1 97 ? -8.761 10.351 13.361 1.00 63.47 97 PRO A C 1
ATOM 721 O O . PRO A 1 97 ? -9.016 10.362 12.131 1.00 63.47 97 PRO A O 1
#

pLDDT: mean 95.11, std 5.96, range [62.09, 98.75]